Protein AF-A0A1W9ZKK7-F1 (afdb_monomer_lite)

pLDDT: mean 73.16, std 17.81, range [36.81, 94.75]

Organism: NCBI:txid1265311

Foldseek 3Di:
DDPPDPPPPPPPDPDVVLLCVQADPVVQVVQQVLQVQLLVQLLVVQLPDDCVPPPDRSLQNVQWDKDWDQDDDVSSHIHIDIDGPDPPPVPVVPDPDDDDDDPDDPSSVVSNCVSDDPDD

Sequence (120 aa):
MADHELEVNIYPAPNPALTEILVGEDMARVVNDYGQRVKAQYVSDVQARAHKGDPHPGALAASAYCNVFVGGMKNDRYVAEVGSALDYAASDEFGRSSRNPYHGHHSLRDALFSLAPNTL

Secondary structure (DSSP, 8-state):
-----------SSPPHHHHHHHTSHHHHHHHHHHHHHHHHHHHHHHHTS--TT-SSTTHHHHTEEEEEEEESTTS-EEEEEEEES-TTHHHHTT---S-------HHHHHHHHHHS-S--

Radius of gyration: 19.87 Å; chains: 1; bounding box: 47×45×55 Å

Structure (mmCIF, N/CA/C/O backbone):
data_AF-A0A1W9ZKK7-F1
#
_entry.id   AF-A0A1W9ZKK7-F1
#
loop_
_atom_site.group_PDB
_atom_site.id
_atom_site.type_symbol
_atom_site.label_atom_id
_atom_site.label_alt_id
_atom_site.label_comp_id
_atom_site.label_asym_id
_atom_site.label_entity_id
_atom_site.label_seq_id
_atom_site.pdbx_PDB_ins_code
_atom_site.Cartn_x
_atom_site.Cartn_y
_atom_site.Cartn_z
_atom_site.occupancy
_atom_site.B_iso_or_equiv
_atom_site.auth_seq_id
_atom_site.auth_comp_id
_atom_site.auth_asym_id
_atom_site.auth_atom_id
_atom_site.pdbx_PDB_model_num
ATOM 1 N N . MET A 1 1 ? 0.770 36.454 37.967 1.00 43.34 1 MET A N 1
ATOM 2 C CA . MET A 1 1 ? 0.823 35.610 36.759 1.00 43.34 1 MET A CA 1
ATOM 3 C C . MET A 1 1 ? 0.166 34.307 37.151 1.00 43.34 1 MET A C 1
ATOM 5 O O . MET A 1 1 ? 0.618 33.718 38.121 1.00 43.34 1 MET A O 1
ATOM 9 N N . ALA A 1 2 ? -0.979 33.976 36.558 1.00 46.41 2 ALA A N 1
ATOM 10 C CA . ALA A 1 2 ? -1.646 32.710 36.830 1.00 46.41 2 ALA A CA 1
ATOM 11 C C . ALA A 1 2 ? -1.023 31.669 35.898 1.00 46.41 2 ALA A C 1
ATOM 13 O O . ALA A 1 2 ? -1.136 31.805 34.680 1.00 46.41 2 ALA A O 1
ATOM 14 N N . ASP A 1 3 ? -0.319 30.699 36.474 1.00 49.69 3 ASP A N 1
ATOM 15 C CA . ASP A 1 3 ? 0.143 29.523 35.749 1.00 49.69 3 ASP A CA 1
ATOM 16 C C . ASP A 1 3 ? -1.094 28.715 35.357 1.00 49.69 3 ASP A C 1
ATOM 18 O O . ASP A 1 3 ? -1.788 28.141 36.195 1.00 49.69 3 ASP A O 1
ATOM 22 N N . HIS A 1 4 ? -1.430 28.745 34.071 1.00 54.41 4 HIS A N 1
ATOM 23 C CA . HIS A 1 4 ? -2.428 27.851 33.510 1.00 54.41 4 HIS A CA 1
ATOM 24 C C . HIS A 1 4 ? -1.754 26.497 33.290 1.00 54.41 4 HIS A C 1
ATOM 26 O O . HIS A 1 4 ? -1.188 26.248 32.225 1.00 54.41 4 HIS A O 1
ATOM 32 N N . GLU A 1 5 ? -1.782 25.631 34.303 1.00 56.72 5 GLU A N 1
ATOM 33 C CA . GLU A 1 5 ? -1.513 24.212 34.087 1.00 56.72 5 GLU A CA 1
ATOM 34 C C . GLU A 1 5 ? -2.567 23.686 33.107 1.00 56.72 5 GLU A C 1
ATOM 36 O O . GLU A 1 5 ? -3.768 23.688 33.379 1.00 56.72 5 GLU A O 1
ATOM 41 N N . LEU A 1 6 ? -2.119 23.294 31.913 1.00 55.28 6 LEU A N 1
ATOM 42 C CA . LEU A 1 6 ? -2.931 22.527 30.979 1.00 55.28 6 LEU A CA 1
ATOM 43 C C . LEU A 1 6 ? -3.193 21.170 31.632 1.00 55.28 6 LEU A C 1
ATOM 45 O O . LEU A 1 6 ? -2.370 20.260 31.556 1.00 55.28 6 LEU A O 1
ATOM 49 N N . GLU A 1 7 ? -4.337 21.056 32.299 1.00 51.09 7 GLU A N 1
ATOM 50 C CA . GLU A 1 7 ? -4.833 19.815 32.882 1.00 51.09 7 GLU A CA 1
ATOM 51 C C . GLU A 1 7 ? -5.250 18.870 31.738 1.00 51.09 7 GLU A C 1
ATOM 53 O O . GLU A 1 7 ? -6.414 18.753 31.354 1.00 51.09 7 GLU A O 1
ATOM 58 N N . VAL A 1 8 ? -4.260 18.243 31.095 1.00 55.31 8 VAL A N 1
ATOM 59 C CA . VAL A 1 8 ? -4.494 17.245 30.051 1.00 55.31 8 VAL A CA 1
ATOM 60 C C . VAL A 1 8 ? -4.867 15.940 30.740 1.00 55.31 8 VAL A C 1
ATOM 62 O O . VAL A 1 8 ? -4.008 15.168 31.162 1.00 55.31 8 VAL A O 1
ATOM 65 N N . ASN A 1 9 ? -6.168 15.674 30.834 1.00 52.16 9 ASN A N 1
ATOM 66 C CA . ASN A 1 9 ? -6.675 14.356 31.201 1.00 52.16 9 ASN A CA 1
ATOM 67 C C . ASN A 1 9 ? -6.370 13.358 30.072 1.00 52.16 9 ASN A C 1
ATOM 69 O O . ASN A 1 9 ? -7.165 13.160 29.151 1.00 52.16 9 ASN A O 1
ATOM 73 N N . ILE A 1 10 ? -5.195 12.729 30.136 1.00 57.88 10 ILE A N 1
ATOM 74 C CA . ILE A 1 10 ? -4.850 11.589 29.287 1.00 57.88 10 ILE A CA 1
ATOM 75 C C . ILE A 1 10 ? -5.611 10.383 29.834 1.00 57.88 10 ILE A C 1
ATOM 77 O O . ILE A 1 10 ? -5.210 9.780 30.829 1.00 57.88 10 ILE A O 1
ATOM 81 N N . TYR A 1 11 ? -6.723 10.030 29.190 1.00 57.62 11 TYR A N 1
ATOM 82 C CA . TYR A 1 11 ? -7.420 8.786 29.492 1.00 57.62 11 TYR A CA 1
ATOM 83 C C . TYR A 1 11 ? -6.468 7.608 29.221 1.00 57.62 11 TYR A C 1
ATOM 85 O O . TYR A 1 11 ? -6.015 7.439 28.088 1.00 57.62 11 TYR A O 1
ATOM 93 N N . PRO A 1 12 ? -6.140 6.789 30.236 1.00 59.41 12 PRO A N 1
ATOM 94 C CA . PRO A 1 12 ? -5.128 5.742 30.100 1.00 59.41 12 PRO A CA 1
ATOM 95 C C . PRO A 1 12 ? -5.608 4.566 29.238 1.00 59.41 12 PRO A C 1
ATOM 97 O O . PRO A 1 12 ? -4.795 3.785 28.744 1.00 59.41 12 PRO A O 1
ATOM 100 N N . ALA A 1 13 ? -6.926 4.430 29.064 1.00 60.22 13 ALA A N 1
ATOM 101 C CA . ALA A 1 13 ? -7.547 3.420 28.222 1.00 60.22 13 ALA A CA 1
ATOM 102 C C . ALA A 1 13 ? -7.999 4.044 26.887 1.00 60.22 13 ALA A C 1
ATOM 104 O O . ALA A 1 13 ? -8.598 5.124 26.906 1.00 60.22 13 ALA A O 1
ATOM 105 N N . PRO A 1 14 ? -7.760 3.375 25.741 1.00 63.69 14 PRO A N 1
ATOM 106 C CA . PRO A 1 14 ? -8.296 3.804 24.453 1.00 63.69 14 PRO A CA 1
ATOM 107 C C . PRO A 1 14 ? -9.814 3.976 24.538 1.00 63.69 14 PRO A C 1
ATOM 109 O O . PRO A 1 14 ? -10.498 3.129 25.115 1.00 63.69 14 PRO A O 1
ATOM 112 N N . ASN A 1 15 ? -10.346 5.056 23.964 1.00 72.94 15 ASN A N 1
ATOM 113 C CA . ASN A 1 15 ? -11.790 5.255 23.889 1.00 72.94 15 ASN A CA 1
ATOM 114 C C . ASN A 1 15 ? -12.407 4.104 23.065 1.00 72.94 15 ASN A C 1
ATOM 116 O O . ASN A 1 15 ? -12.093 3.998 21.877 1.00 72.94 15 ASN A O 1
ATOM 120 N N . PRO A 1 16 ? -13.280 3.264 23.652 1.00 71.88 16 PRO A N 1
ATOM 121 C CA . PRO A 1 16 ? -13.801 2.076 22.980 1.00 71.88 16 PRO A CA 1
ATOM 122 C C . PRO A 1 16 ? -14.572 2.412 21.698 1.00 71.88 16 PRO A C 1
ATOM 124 O O . PRO A 1 16 ? -14.442 1.687 20.717 1.00 71.88 16 PRO A O 1
ATOM 127 N N . ALA A 1 17 ? -15.274 3.549 21.654 1.00 78.44 17 ALA A N 1
ATOM 128 C CA . ALA A 1 17 ? -15.974 3.994 20.451 1.00 78.44 17 ALA A CA 1
ATOM 129 C C . ALA A 1 17 ? -15.003 4.359 19.314 1.00 78.44 17 ALA A C 1
ATOM 131 O O . ALA A 1 17 ? -15.291 4.113 18.146 1.00 78.44 17 ALA A O 1
ATOM 132 N N . LEU A 1 18 ? -13.829 4.917 19.635 1.00 77.75 18 LEU A N 1
ATOM 133 C CA . LEU A 1 18 ? -12.799 5.183 18.626 1.00 77.75 18 LEU A CA 1
ATOM 134 C C . LEU A 1 18 ? -12.178 3.885 18.121 1.00 77.75 18 LEU A C 1
ATOM 136 O O . LEU A 1 18 ? -11.971 3.749 16.920 1.00 77.75 18 LEU A O 1
ATOM 140 N N . THR A 1 19 ? -11.921 2.923 19.007 1.00 79.25 19 THR A N 1
ATOM 141 C CA . THR A 1 19 ? -11.412 1.607 18.606 1.00 79.25 19 THR A CA 1
ATOM 142 C C . THR A 1 19 ? -12.386 0.913 17.655 1.00 79.25 19 THR A C 1
ATOM 144 O O . THR A 1 19 ? -11.963 0.448 16.603 1.00 79.25 19 THR A O 1
ATOM 147 N N . GLU A 1 20 ? -13.688 0.908 17.965 1.00 82.06 20 GLU A N 1
ATOM 148 C CA . GLU A 1 20 ? -14.727 0.337 17.092 1.00 82.06 20 GLU A CA 1
ATOM 149 C C . GLU A 1 20 ? -14.746 0.981 15.703 1.00 82.06 20 GLU A C 1
ATOM 151 O O . GLU A 1 20 ? -14.832 0.277 14.698 1.00 82.06 20 GLU A O 1
ATOM 156 N N . ILE A 1 21 ? -14.600 2.306 15.626 1.00 85.75 21 ILE A N 1
ATOM 157 C CA . ILE A 1 21 ? -14.504 3.016 14.345 1.00 85.75 21 ILE A CA 1
ATOM 158 C C . ILE A 1 21 ? -13.233 2.603 13.590 1.00 85.75 21 ILE A C 1
ATOM 160 O O . ILE A 1 21 ? -13.288 2.326 12.393 1.00 85.75 21 ILE A O 1
ATOM 164 N N . LEU A 1 22 ? -12.088 2.542 14.274 1.00 86.81 22 LEU A N 1
ATOM 165 C CA . LEU A 1 22 ? -10.787 2.238 13.672 1.00 86.81 22 LEU A CA 1
ATOM 166 C C . LEU A 1 22 ? -10.659 0.788 13.179 1.00 86.81 22 LEU A C 1
ATOM 168 O O . LEU A 1 22 ? -9.848 0.519 12.288 1.00 86.81 22 LEU A O 1
ATOM 172 N N . VAL A 1 23 ? -11.458 -0.131 13.724 1.00 89.56 23 VAL A N 1
ATOM 173 C CA . VAL A 1 23 ? -11.559 -1.529 13.271 1.00 89.56 23 VAL A CA 1
ATOM 174 C C . VAL A 1 23 ? -12.842 -1.819 12.478 1.00 89.56 23 VAL A C 1
ATOM 176 O O . VAL A 1 23 ? -13.131 -2.975 12.170 1.00 89.56 23 VAL A O 1
ATOM 179 N N . GLY A 1 24 ? -13.611 -0.786 12.129 1.00 90.38 24 GLY A N 1
ATOM 180 C CA . GLY A 1 24 ? -14.836 -0.906 11.342 1.00 90.38 24 GLY A CA 1
ATOM 181 C C . GLY A 1 24 ? -14.583 -1.091 9.842 1.00 90.38 24 GLY A C 1
ATOM 182 O O . GLY A 1 24 ? -13.512 -0.770 9.319 1.00 90.38 24 GLY A O 1
ATOM 183 N N . GLU A 1 25 ? -15.599 -1.571 9.119 1.00 92.69 25 GLU A N 1
ATOM 184 C CA . GLU A 1 25 ? -15.524 -1.804 7.666 1.00 92.69 25 GLU A CA 1
ATOM 185 C C . GLU A 1 25 ? -15.222 -0.531 6.867 1.00 92.69 25 GLU A C 1
ATOM 187 O O . GLU A 1 25 ? -14.483 -0.572 5.883 1.00 92.69 25 GLU A O 1
ATOM 192 N N . ASP A 1 26 ? -15.760 0.613 7.290 1.00 92.12 26 ASP A N 1
ATOM 193 C CA . ASP A 1 26 ? -15.514 1.880 6.603 1.00 92.12 26 ASP A CA 1
ATOM 194 C C . ASP A 1 26 ? -14.052 2.313 6.732 1.00 92.12 26 ASP A C 1
ATOM 196 O O . ASP A 1 26 ? -13.463 2.785 5.758 1.00 92.12 26 ASP A O 1
ATOM 200 N N . MET A 1 27 ? -13.421 2.063 7.885 1.00 92.38 27 MET A N 1
ATOM 201 C CA . MET A 1 27 ? -11.987 2.297 8.041 1.00 92.38 27 MET A CA 1
ATOM 202 C C . MET A 1 27 ? -11.176 1.352 7.153 1.00 92.38 27 MET A C 1
ATOM 204 O O . MET A 1 27 ? -10.242 1.798 6.490 1.00 92.38 27 MET A O 1
ATOM 208 N N . ALA A 1 28 ? -11.569 0.077 7.055 1.00 93.25 28 ALA A N 1
ATOM 209 C CA . ALA A 1 28 ? -10.934 -0.871 6.139 1.00 93.25 28 ALA A CA 1
ATOM 210 C C . ALA A 1 28 ? -10.975 -0.374 4.683 1.00 93.25 28 ALA A C 1
ATOM 212 O O . ALA A 1 28 ? -9.969 -0.438 3.975 1.00 93.25 28 ALA A O 1
ATOM 213 N N . ARG A 1 29 ? -12.119 0.170 4.241 1.00 93.62 29 ARG A N 1
ATOM 214 C CA . ARG A 1 29 ? -12.286 0.738 2.892 1.00 93.62 29 ARG A CA 1
ATOM 215 C C . ARG A 1 29 ? -11.395 1.953 2.661 1.00 93.62 29 ARG A C 1
ATOM 217 O O . ARG A 1 29 ? -10.725 2.007 1.634 1.00 93.62 29 ARG A O 1
ATOM 224 N N . VAL A 1 30 ? -11.371 2.899 3.601 1.00 92.69 30 VAL A N 1
ATOM 225 C CA . VAL A 1 30 ? -10.552 4.120 3.499 1.00 92.69 30 VAL A CA 1
ATOM 226 C C . VAL A 1 30 ? -9.065 3.774 3.462 1.00 92.69 30 VAL A C 1
ATOM 228 O O . VAL A 1 30 ? -8.337 4.252 2.593 1.00 92.69 30 VAL A O 1
ATOM 231 N N . VAL A 1 31 ? -8.620 2.902 4.367 1.00 92.25 31 VAL A N 1
ATOM 232 C CA . VAL A 1 31 ? -7.227 2.447 4.437 1.00 92.25 31 VAL A CA 1
ATOM 233 C C . VAL A 1 31 ? -6.832 1.695 3.166 1.00 92.25 31 VAL A C 1
ATOM 235 O O . VAL A 1 31 ? -5.740 1.917 2.645 1.00 92.25 31 VAL A O 1
ATOM 238 N N . ASN A 1 32 ? -7.723 0.864 2.618 1.00 94.00 32 ASN A N 1
ATOM 239 C CA . ASN A 1 32 ? -7.484 0.190 1.345 1.00 94.00 32 ASN A CA 1
ATOM 240 C C . ASN A 1 32 ? -7.366 1.169 0.177 1.00 94.00 32 ASN A C 1
ATOM 242 O O . ASN A 1 32 ? -6.404 1.081 -0.578 1.00 94.00 32 ASN A O 1
ATOM 246 N N . ASP A 1 33 ? -8.303 2.106 0.028 1.00 94.25 33 ASP A N 1
ATOM 247 C CA . ASP A 1 33 ? -8.253 3.100 -1.051 1.00 94.25 33 ASP A CA 1
ATOM 248 C C . ASP A 1 33 ? -6.941 3.892 -1.002 1.00 94.25 33 ASP A C 1
ATOM 250 O O . ASP A 1 33 ? -6.237 4.030 -2.004 1.00 94.25 33 ASP A O 1
ATOM 254 N N . TYR A 1 34 ? -6.541 4.320 0.194 1.00 93.00 34 TYR A N 1
ATOM 255 C CA . TYR A 1 34 ? -5.285 5.024 0.384 1.00 93.00 34 TYR A CA 1
ATOM 256 C C . TYR A 1 34 ? -4.059 4.151 0.058 1.00 93.00 34 TYR A C 1
ATOM 258 O O . TYR A 1 34 ? -3.166 4.583 -0.673 1.00 93.00 34 TYR A O 1
ATOM 266 N N . GLY A 1 35 ? -4.032 2.898 0.521 1.00 93.25 35 GLY A N 1
ATOM 267 C CA . GLY A 1 35 ? -2.968 1.942 0.200 1.00 93.25 35 GLY A CA 1
ATOM 268 C C . GLY A 1 35 ? -2.841 1.667 -1.303 1.00 93.25 35 GLY A C 1
ATOM 269 O O . GLY A 1 35 ? -1.732 1.662 -1.844 1.00 93.25 35 GLY A O 1
ATOM 270 N N . GLN A 1 36 ? -3.965 1.524 -2.014 1.00 94.75 36 GLN A N 1
ATOM 271 C CA . GLN A 1 36 ? -3.968 1.344 -3.469 1.00 94.75 36 GLN A CA 1
ATOM 272 C C . GLN A 1 36 ? -3.436 2.578 -4.204 1.00 94.75 36 GLN A C 1
ATOM 274 O O . GLN A 1 36 ? -2.705 2.428 -5.184 1.00 94.75 36 GLN A O 1
ATOM 279 N N . ARG A 1 37 ? -3.733 3.793 -3.725 1.00 93.75 37 ARG A N 1
ATOM 280 C CA . ARG A 1 37 ? -3.171 5.031 -4.293 1.00 93.75 37 ARG A CA 1
ATOM 281 C C . ARG A 1 37 ? -1.655 5.094 -4.121 1.00 93.75 37 ARG A C 1
ATOM 283 O O . ARG A 1 37 ? -0.958 5.390 -5.087 1.00 93.75 37 ARG A O 1
ATOM 290 N N . VAL A 1 38 ? -1.136 4.748 -2.938 1.00 90.56 38 VAL A N 1
ATOM 291 C CA . VAL A 1 38 ? 0.318 4.683 -2.689 1.00 90.56 38 VAL A CA 1
ATOM 292 C C . VAL A 1 38 ? 0.980 3.658 -3.604 1.00 90.56 38 VAL A C 1
ATOM 294 O O . VAL A 1 38 ? 1.986 3.964 -4.243 1.00 90.56 38 VAL A O 1
ATOM 297 N N . LYS A 1 39 ? 0.388 2.464 -3.736 1.00 92.75 39 LYS A N 1
ATOM 298 C CA . LYS A 1 39 ? 0.864 1.441 -4.674 1.00 92.75 39 LYS A CA 1
ATOM 299 C C . LYS A 1 39 ? 0.895 1.966 -6.112 1.00 92.75 39 LYS A C 1
ATOM 301 O O . LYS A 1 39 ? 1.891 1.773 -6.802 1.00 92.75 39 LYS A O 1
ATOM 306 N N . ALA A 1 40 ? -0.181 2.604 -6.569 1.00 92.44 40 ALA A N 1
ATOM 307 C CA . ALA A 1 40 ? -0.277 3.133 -7.927 1.00 92.44 40 ALA A CA 1
ATOM 308 C C . ALA A 1 40 ? 0.788 4.206 -8.198 1.00 92.44 40 ALA A C 1
ATOM 310 O O . ALA A 1 40 ? 1.436 4.167 -9.244 1.00 92.44 40 ALA A O 1
ATOM 311 N N . GLN A 1 41 ? 1.019 5.106 -7.237 1.00 90.19 41 GLN A N 1
ATOM 312 C CA . GLN A 1 41 ? 2.065 6.121 -7.338 1.00 90.19 41 GLN A CA 1
ATOM 313 C C . GLN A 1 41 ? 3.457 5.483 -7.403 1.00 90.19 41 GLN A C 1
ATOM 315 O O . GLN A 1 41 ? 4.221 5.780 -8.316 1.00 90.19 41 GLN A O 1
ATOM 320 N N . TYR A 1 42 ? 3.755 4.532 -6.514 1.00 86.69 42 TYR A N 1
ATOM 321 C CA . TYR A 1 42 ? 5.019 3.795 -6.539 1.00 86.69 42 TYR A CA 1
ATOM 32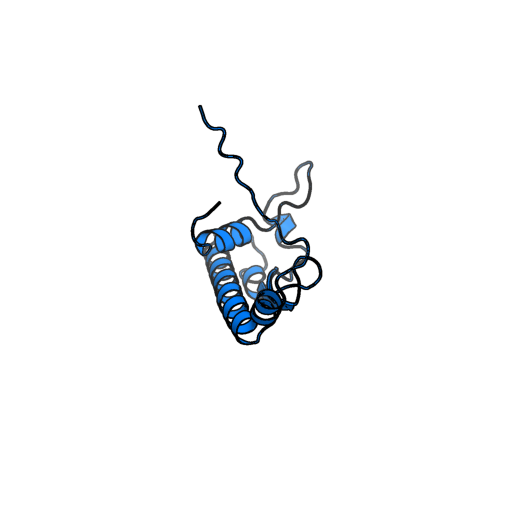2 C C . TYR A 1 42 ? 5.256 3.088 -7.883 1.00 86.69 42 TYR A C 1
ATOM 324 O O . TYR A 1 42 ? 6.341 3.179 -8.456 1.00 86.69 42 TYR A O 1
ATOM 332 N N . VAL A 1 43 ? 4.234 2.410 -8.416 1.00 89.12 43 VAL A N 1
ATOM 333 C CA . VAL A 1 43 ? 4.299 1.750 -9.728 1.00 89.12 43 VAL A CA 1
ATOM 334 C C . VAL A 1 43 ? 4.603 2.759 -10.835 1.00 89.12 43 VAL A C 1
ATOM 336 O O . VAL A 1 43 ? 5.479 2.495 -11.658 1.00 89.12 43 VAL A O 1
ATOM 339 N N . SER A 1 44 ? 3.932 3.914 -10.835 1.00 88.50 44 SER A N 1
ATOM 340 C CA . SER A 1 44 ? 4.176 4.994 -11.796 1.00 88.50 44 SER A CA 1
ATOM 341 C C . SER A 1 44 ? 5.618 5.505 -11.719 1.00 88.50 44 SER A C 1
ATOM 343 O O . SER A 1 44 ? 6.296 5.607 -12.743 1.00 88.50 44 SER A O 1
ATOM 345 N N . ASP A 1 45 ? 6.114 5.767 -10.508 1.00 83.88 45 ASP A N 1
ATOM 346 C CA . ASP A 1 45 ? 7.463 6.289 -10.282 1.00 83.88 45 ASP A CA 1
ATOM 347 C C . ASP A 1 45 ? 8.536 5.306 -10.748 1.00 83.88 45 ASP A C 1
ATOM 349 O O . ASP A 1 45 ? 9.508 5.705 -11.386 1.00 83.88 45 ASP A O 1
ATOM 353 N N . VAL A 1 46 ? 8.358 4.013 -10.464 1.00 81.19 46 VAL A N 1
ATOM 354 C CA . VAL A 1 46 ? 9.277 2.951 -10.895 1.00 81.19 46 VAL A CA 1
ATOM 355 C C . VAL A 1 46 ? 9.256 2.784 -12.415 1.00 81.19 46 VAL A C 1
ATOM 357 O O . VAL A 1 46 ? 10.312 2.648 -13.031 1.00 81.19 46 VAL A O 1
ATOM 360 N N . GLN A 1 47 ? 8.078 2.812 -13.040 1.00 83.75 47 GLN A N 1
ATOM 361 C CA . GLN A 1 47 ? 7.943 2.651 -14.491 1.00 83.75 47 GLN A CA 1
ATOM 362 C C . GLN A 1 47 ? 8.554 3.813 -15.284 1.00 83.75 47 GLN A C 1
ATOM 364 O O . GLN A 1 47 ? 9.080 3.587 -16.375 1.00 83.75 47 GLN A O 1
ATOM 369 N N . ALA A 1 48 ? 8.527 5.030 -14.733 1.00 81.94 48 ALA A N 1
ATOM 370 C CA . ALA A 1 48 ? 9.095 6.226 -15.353 1.00 81.94 48 ALA A CA 1
ATOM 371 C C . ALA A 1 48 ? 10.638 6.267 -15.351 1.00 81.94 48 ALA A C 1
ATOM 373 O O . ALA A 1 48 ? 11.233 7.138 -15.989 1.00 81.94 48 ALA A O 1
ATOM 374 N N . ARG A 1 49 ? 11.308 5.353 -14.637 1.00 76.69 49 ARG A N 1
ATOM 375 C CA . ARG A 1 49 ? 12.774 5.325 -14.538 1.00 76.69 49 ARG A CA 1
ATOM 376 C C . ARG A 1 49 ? 13.425 4.910 -15.853 1.00 76.69 49 ARG A C 1
ATOM 378 O O . ARG A 1 49 ? 12.856 4.196 -16.675 1.00 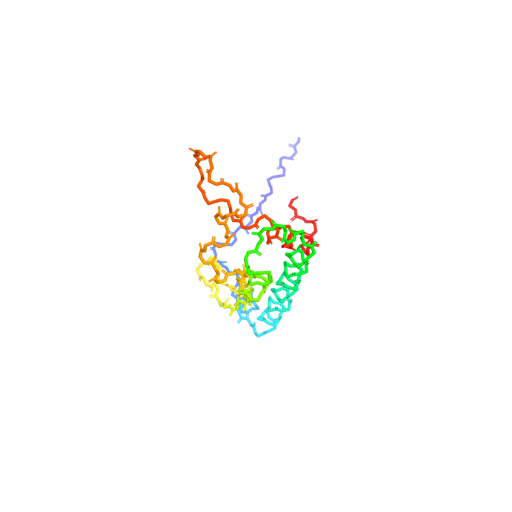76.69 49 ARG A O 1
ATOM 385 N N . ALA A 1 50 ? 14.675 5.328 -16.033 1.00 72.00 50 ALA A N 1
ATOM 386 C CA . ALA A 1 50 ? 15.492 4.857 -17.140 1.00 72.00 50 ALA A CA 1
ATOM 387 C C . ALA A 1 50 ? 15.922 3.398 -16.896 1.00 72.00 50 ALA A C 1
ATOM 389 O O . ALA A 1 50 ? 16.736 3.132 -16.016 1.00 72.00 50 ALA A O 1
ATOM 390 N N . HIS A 1 51 ? 15.434 2.465 -17.717 1.00 68.44 51 HIS A N 1
ATOM 391 C CA . HIS A 1 51 ? 15.705 1.014 -17.632 1.00 68.44 51 HIS A CA 1
ATOM 392 C C . HIS A 1 51 ? 17.104 0.614 -18.146 1.00 68.44 51 HIS A C 1
ATOM 394 O O . HIS A 1 51 ? 17.283 -0.402 -18.817 1.00 68.44 51 HIS A O 1
ATOM 400 N N . LYS A 1 52 ? 18.122 1.454 -17.923 1.00 66.94 52 LYS A N 1
ATOM 401 C CA . LYS A 1 52 ? 19.454 1.260 -18.510 1.00 66.94 52 LYS A CA 1
ATOM 402 C C . LYS A 1 52 ? 20.191 0.122 -17.800 1.00 66.94 52 LYS A C 1
ATOM 404 O O . LYS A 1 52 ? 20.714 0.314 -16.710 1.00 66.94 52 LYS A O 1
ATOM 409 N N . GLY A 1 53 ? 20.298 -1.024 -18.471 1.00 61.72 53 GLY A N 1
ATOM 410 C CA . GLY A 1 53 ? 20.993 -2.202 -17.943 1.00 61.72 53 GLY A CA 1
ATOM 411 C C . GLY A 1 53 ? 20.137 -3.083 -17.032 1.00 61.72 53 GLY A C 1
ATOM 412 O O . GLY A 1 53 ? 20.681 -4.006 -16.437 1.00 61.72 53 GLY A O 1
ATOM 413 N N . ASP A 1 54 ? 18.827 -2.825 -16.946 1.00 65.75 54 ASP A N 1
ATOM 414 C CA . ASP A 1 54 ? 17.887 -3.700 -16.245 1.00 65.75 54 ASP A CA 1
ATOM 415 C C . ASP A 1 54 ? 17.584 -4.938 -17.117 1.00 65.75 54 ASP A C 1
ATOM 417 O O . ASP A 1 54 ? 17.046 -4.789 -18.221 1.00 65.75 54 ASP A O 1
ATOM 421 N N . PRO A 1 55 ? 17.939 -6.159 -16.674 1.00 65.88 55 PRO A N 1
ATOM 422 C CA . PRO A 1 55 ? 17.635 -7.385 -17.408 1.00 65.88 55 PRO A CA 1
ATOM 423 C C . PRO A 1 55 ? 16.140 -7.741 -17.398 1.00 65.88 55 PRO A C 1
ATOM 425 O O . PRO A 1 55 ? 15.703 -8.527 -18.243 1.00 65.88 55 PRO A O 1
ATOM 428 N N . HIS A 1 56 ? 15.349 -7.177 -16.477 1.00 70.25 56 HIS A N 1
ATOM 429 C CA . HIS A 1 56 ? 13.924 -7.468 -16.311 1.00 70.25 56 HIS A CA 1
ATOM 430 C C . HIS A 1 56 ? 13.076 -6.194 -16.111 1.00 70.25 56 HIS A C 1
ATOM 432 O O . HIS A 1 56 ? 12.448 -6.031 -15.056 1.00 70.25 56 HIS A O 1
ATOM 438 N N . PRO A 1 57 ? 12.971 -5.325 -17.141 1.00 70.19 57 PRO A N 1
ATOM 439 C CA . PRO A 1 57 ? 12.199 -4.091 -17.056 1.00 70.19 57 PRO A CA 1
ATOM 440 C C . PRO A 1 57 ? 10.762 -4.336 -16.593 1.00 70.19 57 PRO A C 1
ATOM 442 O O . PRO A 1 57 ? 10.044 -5.181 -17.131 1.00 70.19 57 PRO A O 1
ATOM 445 N N . GLY A 1 58 ? 10.330 -3.577 -15.589 1.00 74.19 58 GLY A N 1
ATOM 446 C CA . GLY A 1 58 ? 8.964 -3.633 -15.065 1.00 74.19 58 GLY A CA 1
ATOM 447 C C . GLY A 1 58 ? 8.683 -4.762 -14.067 1.00 74.19 58 GLY A C 1
ATOM 448 O O . GLY A 1 58 ? 7.602 -4.759 -13.477 1.00 74.19 58 GLY A O 1
ATOM 449 N N . ALA A 1 59 ? 9.630 -5.669 -13.796 1.00 80.19 59 ALA A N 1
ATOM 450 C CA . ALA A 1 59 ? 9.454 -6.715 -12.783 1.00 80.19 59 ALA A CA 1
ATOM 451 C C . ALA A 1 59 ? 9.185 -6.124 -11.387 1.00 80.19 59 ALA A C 1
ATOM 453 O O . ALA A 1 59 ? 8.308 -6.600 -10.666 1.00 80.19 59 ALA A O 1
ATOM 454 N N . LEU A 1 60 ? 9.876 -5.033 -11.037 1.00 78.44 60 LEU A N 1
ATOM 455 C CA . LEU A 1 60 ? 9.681 -4.336 -9.765 1.00 78.44 60 LEU A CA 1
ATOM 456 C C . LEU A 1 60 ? 8.263 -3.777 -9.621 1.00 78.44 60 LEU A C 1
ATOM 458 O O . LEU A 1 60 ? 7.590 -4.056 -8.630 1.00 78.44 60 LEU A O 1
ATOM 462 N N . ALA A 1 61 ? 7.776 -3.075 -10.644 1.00 83.94 61 ALA A N 1
ATOM 463 C CA . ALA A 1 61 ? 6.412 -2.558 -10.679 1.00 83.94 61 ALA A CA 1
ATOM 464 C C . ALA A 1 61 ? 5.364 -3.684 -10.610 1.00 83.94 61 ALA A C 1
ATOM 466 O O . ALA A 1 61 ? 4.383 -3.575 -9.878 1.00 83.94 61 ALA A O 1
ATOM 467 N N . ALA A 1 62 ? 5.591 -4.788 -11.328 1.00 86.44 62 ALA A N 1
ATOM 468 C CA . ALA A 1 62 ? 4.699 -5.946 -11.320 1.00 86.44 62 ALA A CA 1
ATOM 469 C C . ALA A 1 62 ? 4.653 -6.658 -9.957 1.00 86.44 62 ALA A C 1
ATOM 471 O O . ALA A 1 62 ? 3.630 -7.235 -9.598 1.00 86.44 62 ALA A O 1
ATOM 472 N N . SER A 1 63 ? 5.740 -6.594 -9.185 1.00 87.50 63 SER A N 1
ATOM 473 C CA . SER A 1 63 ? 5.834 -7.201 -7.854 1.00 87.50 63 SER A CA 1
ATOM 474 C C . SER A 1 63 ? 5.207 -6.366 -6.731 1.00 87.50 63 SER A C 1
ATOM 476 O O . SER A 1 63 ? 5.186 -6.814 -5.584 1.00 87.50 63 SER A O 1
ATOM 478 N N . ALA A 1 64 ? 4.719 -5.158 -7.035 1.00 88.75 64 ALA A N 1
ATOM 479 C CA . ALA A 1 64 ? 4.142 -4.266 -6.040 1.00 88.75 64 ALA A CA 1
ATOM 480 C C . ALA A 1 64 ? 2.828 -4.828 -5.466 1.00 88.75 64 ALA A C 1
ATOM 482 O O . ALA A 1 64 ? 1.898 -5.181 -6.202 1.00 88.75 64 ALA A O 1
ATOM 483 N N . TYR A 1 65 ? 2.706 -4.842 -4.142 1.00 90.81 65 TYR A N 1
ATOM 484 C CA . TYR A 1 65 ? 1.529 -5.325 -3.422 1.00 90.81 65 TYR A CA 1
ATOM 485 C C . TYR A 1 65 ? 0.979 -4.274 -2.455 1.00 90.81 65 TYR A C 1
ATOM 487 O O . TYR A 1 65 ? 1.663 -3.322 -2.090 1.00 90.81 65 TYR A O 1
ATOM 495 N N . CYS A 1 66 ? -0.284 -4.453 -2.068 1.00 93.12 66 CYS A N 1
ATOM 496 C CA . CYS A 1 66 ? -0.947 -3.686 -1.020 1.00 93.12 66 CYS A CA 1
ATOM 497 C C . CYS A 1 66 ? -1.824 -4.650 -0.217 1.00 93.12 66 CYS A C 1
ATOM 499 O O . CYS A 1 66 ? -2.751 -5.234 -0.779 1.00 93.12 66 CYS A O 1
ATOM 501 N N . ASN A 1 67 ? -1.531 -4.801 1.071 1.00 93.50 67 ASN A N 1
ATOM 502 C CA . ASN A 1 67 ? -2.270 -5.653 1.997 1.00 93.50 67 ASN A CA 1
ATOM 503 C C . ASN A 1 67 ? -2.921 -4.790 3.073 1.00 93.50 67 ASN A C 1
ATOM 505 O O . ASN A 1 67 ? -2.279 -3.896 3.617 1.00 93.50 67 ASN A O 1
ATOM 509 N N . VAL A 1 68 ? -4.179 -5.074 3.403 1.00 93.81 68 VAL A N 1
ATOM 510 C CA . VAL A 1 68 ? -4.921 -4.365 4.452 1.00 93.81 68 VAL A CA 1
ATOM 511 C C . VAL A 1 68 ? -5.306 -5.352 5.534 1.00 93.81 68 VAL A C 1
ATOM 513 O O . VAL A 1 68 ? -5.887 -6.397 5.249 1.00 93.81 68 VAL A O 1
ATOM 516 N N . PHE 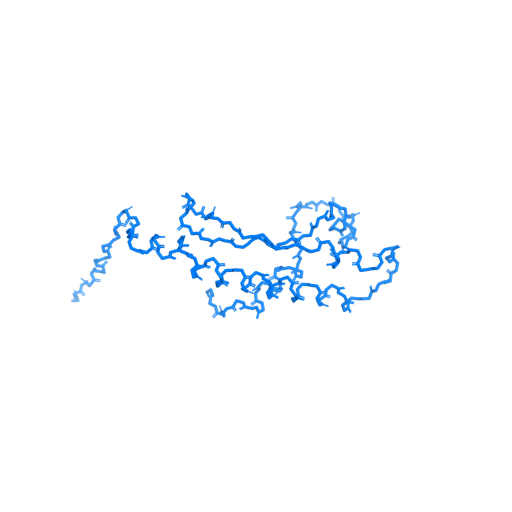A 1 69 ? -4.971 -5.026 6.775 1.00 94.44 69 PHE A N 1
ATOM 517 C CA . PHE A 1 69 ? -5.232 -5.877 7.929 1.00 94.44 69 PHE A CA 1
ATOM 518 C C . PHE A 1 69 ? -5.390 -5.034 9.193 1.00 94.44 69 PHE A C 1
ATOM 520 O O . PHE A 1 69 ? -5.019 -3.860 9.225 1.00 94.44 69 PHE A O 1
ATOM 527 N N . VAL A 1 70 ? -5.951 -5.629 10.244 1.00 90.88 70 VAL A N 1
ATOM 528 C CA . VAL A 1 70 ? -5.983 -4.997 11.565 1.00 90.88 70 VAL A CA 1
ATOM 529 C C . VAL A 1 70 ? -4.600 -5.128 12.198 1.00 90.88 70 VAL A C 1
ATOM 531 O O . VAL A 1 70 ? -4.108 -6.235 12.408 1.00 90.88 70 VAL A O 1
ATOM 534 N N . GLY A 1 71 ? -3.979 -3.990 12.483 1.00 88.25 71 GLY A N 1
ATOM 535 C CA . GLY A 1 71 ? -2.635 -3.867 13.030 1.00 88.25 71 GLY A CA 1
ATOM 536 C C . GLY A 1 71 ? -2.502 -2.599 13.873 1.00 88.25 71 GLY A C 1
ATOM 537 O O . GLY A 1 71 ? -3.432 -2.200 14.570 1.00 88.25 71 GLY A O 1
ATOM 538 N N . GLY A 1 72 ? -1.332 -1.963 13.842 1.00 79.38 72 GLY A N 1
ATOM 539 C CA . GLY A 1 72 ? -1.043 -0.816 14.706 1.00 79.38 72 GLY A CA 1
ATOM 540 C C . GLY A 1 72 ? -0.629 -1.231 16.119 1.00 79.38 72 GLY A C 1
ATOM 541 O O . GLY A 1 72 ? -0.139 -2.340 16.351 1.00 79.38 72 GLY A O 1
ATOM 542 N N . MET A 1 73 ? -0.779 -0.327 17.085 1.00 77.81 73 MET A N 1
ATOM 543 C CA . MET A 1 73 ? -0.338 -0.594 18.452 1.00 77.81 73 MET A CA 1
ATOM 544 C C . MET A 1 73 ? -1.355 -1.507 19.136 1.00 77.81 73 MET A C 1
ATOM 546 O O . MET A 1 73 ? -2.429 -1.065 19.515 1.00 77.81 73 MET A O 1
ATOM 550 N N . LYS A 1 74 ? -0.995 -2.780 19.334 1.00 83.62 74 LYS A N 1
ATO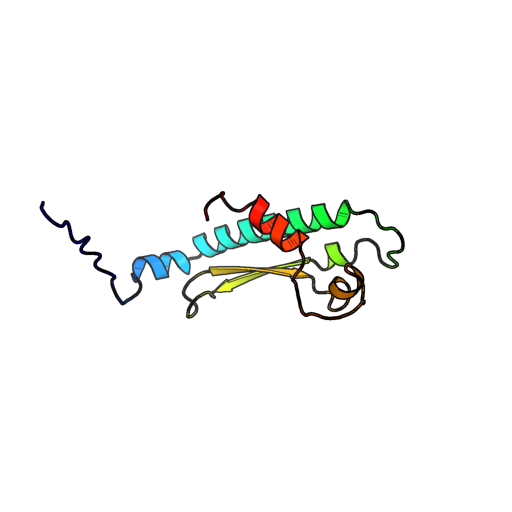M 551 C CA . LYS A 1 74 ? -1.888 -3.809 19.902 1.00 83.62 74 LYS A CA 1
ATOM 552 C C . LYS A 1 74 ? -3.133 -4.095 19.038 1.00 83.62 74 LYS A C 1
ATOM 554 O O . LYS A 1 74 ? -4.185 -4.391 19.594 1.00 83.62 74 LYS A O 1
ATOM 559 N N . ASN A 1 75 ? -3.000 -4.067 17.707 1.00 84.62 75 ASN A N 1
ATOM 560 C CA . ASN A 1 75 ? -4.087 -4.379 16.762 1.00 84.62 75 ASN A CA 1
ATOM 561 C C . ASN A 1 75 ? -5.306 -3.447 16.912 1.00 84.62 75 ASN A C 1
ATOM 563 O O . ASN A 1 75 ? -6.450 -3.893 16.885 1.00 84.62 75 ASN A O 1
ATOM 567 N N . ASP A 1 76 ? -5.050 -2.156 17.125 1.00 83.94 76 ASP A N 1
ATOM 568 C CA . ASP A 1 76 ? -6.058 -1.152 17.465 1.00 83.94 76 ASP A CA 1
ATOM 569 C C . ASP A 1 76 ? -6.717 -0.473 16.254 1.00 83.94 76 ASP A C 1
ATOM 571 O O . ASP A 1 76 ? -7.655 0.303 16.434 1.00 83.94 76 ASP A O 1
ATOM 575 N N . ARG A 1 77 ? -6.238 -0.724 15.027 1.00 88.00 77 ARG A N 1
ATOM 576 C CA . ARG A 1 77 ? -6.750 -0.072 13.811 1.00 88.00 77 ARG A CA 1
ATOM 577 C C . ARG A 1 77 ? -6.465 -0.866 12.540 1.00 88.00 77 ARG A C 1
ATOM 579 O O . ARG A 1 77 ? -5.513 -1.641 12.489 1.00 88.00 77 ARG A O 1
ATOM 586 N N . TYR A 1 78 ? -7.217 -0.610 11.475 1.00 92.88 78 TYR A N 1
ATOM 587 C CA . TYR A 1 78 ? -6.796 -1.027 10.136 1.00 92.88 78 TYR A CA 1
ATOM 588 C C . TYR A 1 78 ? -5.534 -0.287 9.685 1.00 92.88 78 TYR A C 1
ATOM 590 O O . TYR A 1 78 ? -5.408 0.927 9.847 1.00 92.88 78 TYR A O 1
ATOM 598 N N . VAL A 1 79 ? -4.612 -1.029 9.081 1.00 91.69 79 VAL A N 1
ATOM 599 C CA . VAL A 1 79 ? -3.388 -0.518 8.461 1.00 91.69 79 VAL A CA 1
ATOM 600 C C . VAL A 1 79 ? -3.241 -1.092 7.055 1.00 91.69 79 VAL A C 1
ATOM 602 O O . VAL A 1 79 ? -3.723 -2.190 6.771 1.00 91.69 79 VAL A O 1
ATOM 605 N N . ALA A 1 80 ? -2.582 -0.336 6.177 1.00 92.06 80 ALA A N 1
ATOM 606 C CA . ALA A 1 80 ? -2.188 -0.792 4.851 1.00 92.06 80 ALA A CA 1
ATOM 607 C C . ALA A 1 80 ? -0.668 -0.958 4.803 1.00 92.06 80 ALA A C 1
ATOM 609 O O . ALA A 1 80 ? 0.076 -0.032 5.126 1.00 92.06 80 ALA A O 1
ATOM 610 N N . GLU A 1 81 ? -0.218 -2.126 4.367 1.00 90.50 81 GLU A N 1
ATOM 611 C CA . GLU A 1 81 ? 1.171 -2.404 4.031 1.00 90.50 81 GLU A CA 1
ATOM 612 C C . GLU A 1 81 ? 1.323 -2.381 2.511 1.00 90.50 81 GLU A C 1
ATOM 614 O O . GLU A 1 81 ? 0.643 -3.125 1.803 1.00 90.50 81 GLU A O 1
ATOM 619 N N . VAL A 1 82 ? 2.228 -1.541 2.012 1.00 88.56 82 VAL A N 1
ATOM 620 C CA . VAL A 1 82 ? 2.571 -1.453 0.589 1.00 88.56 82 VAL A CA 1
ATOM 621 C C . VAL A 1 82 ? 4.045 -1.799 0.433 1.00 88.56 82 VAL A C 1
ATOM 623 O O . VAL A 1 82 ? 4.888 -1.240 1.132 1.00 88.56 82 VAL A O 1
ATOM 626 N N . GLY A 1 83 ? 4.356 -2.709 -0.485 1.00 86.12 83 GLY A N 1
ATOM 627 C CA . GLY A 1 83 ? 5.716 -3.201 -0.697 1.00 86.12 83 GLY A CA 1
ATOM 628 C C . GLY A 1 83 ? 5.907 -3.825 -2.075 1.00 86.12 83 GLY A C 1
ATOM 629 O O . GLY A 1 83 ? 5.033 -3.726 -2.936 1.00 86.12 83 GLY A O 1
ATOM 630 N N . SER A 1 84 ? 7.055 -4.468 -2.284 1.00 83.50 84 SER A N 1
ATOM 631 C CA . SER A 1 84 ? 7.395 -5.225 -3.492 1.00 83.50 84 SER A CA 1
ATOM 632 C C . SER A 1 84 ? 7.912 -6.613 -3.100 1.00 83.50 84 SER A C 1
ATOM 634 O O . SER A 1 84 ? 8.631 -6.762 -2.117 1.00 83.50 84 SER A O 1
ATOM 636 N N . ALA A 1 85 ? 7.516 -7.648 -3.841 1.00 77.25 85 ALA A N 1
ATOM 637 C CA . ALA A 1 85 ? 7.842 -9.044 -3.517 1.00 77.25 85 ALA A CA 1
ATOM 638 C C . ALA A 1 85 ? 9.205 -9.523 -4.066 1.00 77.25 85 ALA A C 1
ATOM 640 O O . ALA A 1 85 ? 9.480 -10.721 -4.085 1.00 77.25 85 ALA A O 1
ATOM 641 N N . LEU A 1 86 ? 10.049 -8.616 -4.566 1.00 71.88 86 LEU A N 1
ATOM 642 C CA . LEU A 1 86 ? 11.373 -8.955 -5.089 1.00 71.88 86 LEU A CA 1
ATOM 643 C C . LEU A 1 86 ? 12.449 -8.720 -4.023 1.00 71.88 86 LEU A C 1
ATOM 645 O O . LEU A 1 86 ? 12.935 -7.601 -3.871 1.00 71.88 86 LEU A O 1
ATOM 649 N N . ASP A 1 87 ? 12.892 -9.801 -3.371 1.00 55.47 87 ASP A N 1
ATOM 650 C CA . ASP A 1 87 ? 13.966 -9.808 -2.355 1.00 55.47 87 ASP A CA 1
ATOM 651 C C . ASP A 1 87 ? 15.291 -9.175 -2.838 1.00 55.47 87 ASP A C 1
ATOM 653 O O . ASP A 1 87 ? 16.116 -8.732 -2.039 1.00 55.47 87 ASP A O 1
ATOM 657 N N . TYR A 1 88 ? 15.517 -9.138 -4.156 1.00 45.59 88 TYR A N 1
ATOM 658 C CA . TYR A 1 88 ? 16.815 -8.832 -4.767 1.00 45.59 88 TYR A CA 1
ATOM 659 C C . TYR A 1 88 ? 16.871 -7.515 -5.558 1.00 45.59 88 TYR A C 1
ATOM 661 O O . TYR A 1 88 ? 17.963 -7.014 -5.820 1.00 45.59 88 TYR A O 1
ATOM 669 N N . ALA A 1 89 ? 15.731 -6.908 -5.904 1.00 44.84 89 ALA A N 1
ATOM 670 C CA . ALA A 1 89 ? 15.711 -5.701 -6.740 1.00 44.84 89 ALA A CA 1
ATOM 671 C C . ALA A 1 89 ? 16.039 -4.415 -5.956 1.00 44.84 89 ALA A C 1
ATOM 673 O O . ALA A 1 89 ? 16.554 -3.461 -6.526 1.00 44.84 89 ALA A O 1
ATOM 674 N N . ALA A 1 90 ? 15.833 -4.400 -4.635 1.00 43.66 90 ALA A N 1
ATOM 675 C CA . ALA A 1 90 ? 16.196 -3.262 -3.784 1.00 43.66 90 ALA A CA 1
ATOM 676 C C . ALA A 1 90 ? 17.713 -3.159 -3.507 1.00 43.66 90 ALA A C 1
ATOM 678 O O . ALA A 1 90 ? 18.201 -2.096 -3.128 1.00 43.66 90 ALA A O 1
ATOM 679 N N . SER A 1 91 ? 18.466 -4.251 -3.694 1.00 47.78 91 SER A N 1
ATOM 680 C CA . SER A 1 91 ? 19.914 -4.295 -3.426 1.00 47.78 91 SER A CA 1
ATOM 681 C C . SER A 1 91 ? 20.767 -3.826 -4.611 1.00 47.78 91 SER A C 1
ATOM 683 O O . SER A 1 91 ? 21.845 -3.271 -4.396 1.00 47.78 91 SER A O 1
ATOM 685 N N . ASP A 1 92 ? 20.297 -4.028 -5.846 1.00 43.94 92 ASP A N 1
ATOM 686 C CA . ASP A 1 92 ? 20.982 -3.565 -7.065 1.00 43.94 92 ASP A CA 1
ATOM 687 C C . ASP A 1 92 ? 20.616 -2.123 -7.443 1.00 43.94 92 ASP A C 1
ATOM 689 O O . ASP A 1 92 ? 21.414 -1.432 -8.074 1.00 43.94 92 ASP A O 1
ATOM 693 N N . GLU A 1 93 ? 19.465 -1.624 -6.984 1.00 43.53 93 GLU A N 1
ATOM 694 C CA . GLU A 1 93 ? 18.999 -0.255 -7.243 1.00 43.53 93 GLU A CA 1
ATOM 695 C C . GLU A 1 93 ? 19.889 0.831 -6.589 1.00 43.53 93 GLU A C 1
ATOM 697 O O . GLU A 1 93 ? 19.809 1.997 -6.969 1.00 43.53 93 GLU A O 1
ATOM 702 N N . PHE A 1 94 ? 20.791 0.459 -5.661 1.00 49.50 94 PHE A N 1
ATOM 703 C CA . PHE A 1 94 ? 21.622 1.408 -4.895 1.00 49.50 94 PHE A CA 1
ATOM 704 C C . PHE A 1 94 ? 23.119 1.079 -4.777 1.00 49.50 94 PHE A C 1
ATOM 706 O O . PHE A 1 94 ? 23.841 1.792 -4.083 1.00 49.50 94 PHE A O 1
ATOM 713 N N . GLY A 1 95 ? 23.630 0.070 -5.485 1.00 41.62 95 GLY A N 1
ATOM 714 C CA . GLY A 1 95 ? 25.070 -0.182 -5.548 1.00 41.62 95 GLY A CA 1
ATOM 715 C C . GLY A 1 95 ? 25.658 -0.796 -4.271 1.00 41.62 95 GLY A C 1
ATOM 716 O O . GLY A 1 95 ? 25.800 -0.178 -3.215 1.00 41.62 95 GLY A O 1
ATOM 717 N N . ARG A 1 96 ? 26.119 -2.040 -4.403 1.00 49.94 96 ARG A N 1
ATOM 718 C CA . ARG A 1 96 ? 26.991 -2.706 -3.432 1.00 49.94 96 ARG A CA 1
ATOM 719 C C . ARG A 1 96 ? 28.368 -2.039 -3.386 1.00 49.94 96 ARG A C 1
ATOM 721 O O . ARG A 1 96 ? 29.329 -2.558 -3.943 1.00 49.94 96 ARG A O 1
ATOM 728 N N . SER A 1 97 ? 28.508 -0.933 -2.667 1.00 46.22 97 SER A N 1
ATOM 729 C CA . SER A 1 97 ? 29.828 -0.517 -2.184 1.00 46.22 97 SER A CA 1
ATOM 730 C C . SER A 1 97 ? 29.733 0.376 -0.951 1.00 46.22 97 SER A C 1
ATOM 732 O O . SER A 1 97 ? 29.903 1.589 -1.013 1.00 46.22 97 SER A O 1
ATOM 734 N N . SER A 1 98 ? 29.550 -0.228 0.222 1.00 44.41 98 SER A N 1
ATOM 735 C CA . SER A 1 98 ? 30.715 -0.484 1.088 1.00 44.41 98 SER A CA 1
ATOM 736 C C . SER A 1 98 ? 30.376 -0.675 2.564 1.00 44.41 98 SER A C 1
ATOM 738 O O . SER A 1 98 ? 31.196 -1.277 3.244 1.00 44.41 98 SER A O 1
ATOM 740 N N . ARG A 1 99 ? 29.221 -0.233 3.078 1.00 42.19 99 ARG A N 1
ATOM 741 C CA . ARG A 1 99 ? 28.777 -0.429 4.476 1.00 42.19 99 ARG A CA 1
ATOM 742 C C . ARG A 1 99 ? 27.382 0.194 4.647 1.00 42.19 99 ARG A C 1
ATOM 744 O O . ARG A 1 99 ? 27.170 1.287 4.141 1.00 42.19 99 ARG A O 1
ATOM 751 N N . ASN A 1 100 ? 26.528 -0.433 5.464 1.00 44.66 100 ASN A N 1
ATOM 752 C CA . ASN A 1 100 ? 25.262 0.073 6.040 1.00 44.66 100 ASN A CA 1
ATOM 753 C C . ASN A 1 100 ? 23.922 -0.257 5.309 1.00 44.66 100 ASN A C 1
ATOM 755 O O . ASN A 1 100 ? 23.938 -0.596 4.129 1.00 44.66 100 ASN A O 1
ATOM 759 N N . PRO A 1 101 ? 22.778 -0.288 6.041 1.00 42.47 101 PRO A N 1
ATOM 760 C CA . PRO A 1 101 ? 21.948 -1.484 6.233 1.00 42.47 101 PRO A CA 1
ATOM 761 C C . PRO A 1 101 ? 20.439 -1.167 6.089 1.00 42.47 101 PRO A C 1
ATOM 763 O O . PRO A 1 101 ? 19.864 -0.504 6.938 1.00 42.47 101 PRO A O 1
ATOM 766 N N . TYR A 1 102 ? 19.759 -1.650 5.051 1.00 39.47 102 TYR A N 1
ATOM 767 C CA . TYR A 1 102 ? 18.305 -1.456 4.895 1.00 39.47 102 TYR A CA 1
ATOM 768 C C . TYR A 1 102 ? 17.814 0.001 5.056 1.00 39.47 102 TYR A C 1
ATOM 770 O O . TYR A 1 102 ? 17.178 0.379 6.039 1.00 39.47 102 TYR A O 1
ATOM 778 N N . HIS A 1 103 ? 18.024 0.812 4.020 1.00 39.34 103 HIS A N 1
ATOM 779 C CA . HIS A 1 103 ? 17.140 1.943 3.747 1.00 39.34 103 HIS A CA 1
ATOM 780 C C . HIS A 1 103 ? 16.062 1.429 2.787 1.00 39.34 103 HIS A C 1
ATOM 782 O O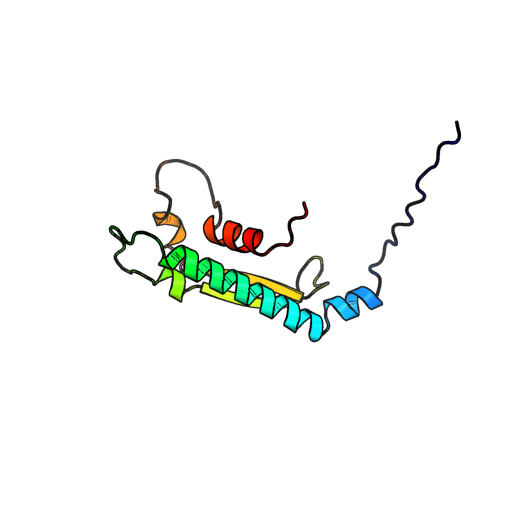 . HIS A 1 103 ? 16.382 1.017 1.677 1.00 39.34 103 HIS A O 1
ATOM 788 N N . GLY A 1 104 ? 14.808 1.343 3.240 1.00 49.91 104 GLY A N 1
ATOM 789 C CA . GLY A 1 104 ? 13.689 0.886 2.405 1.00 49.91 104 GLY A CA 1
ATOM 790 C C . GLY A 1 104 ? 13.538 1.697 1.107 1.00 49.91 104 GLY A C 1
ATOM 791 O O . GLY A 1 104 ? 14.167 2.740 0.942 1.00 49.91 104 GLY A O 1
ATOM 792 N N . HIS A 1 105 ? 12.690 1.229 0.184 1.00 62.28 105 HIS A N 1
ATOM 793 C CA . HIS A 1 105 ? 12.491 1.853 -1.132 1.00 62.28 105 HIS A CA 1
ATOM 794 C C . HIS A 1 105 ? 12.225 3.367 -1.025 1.00 62.28 105 HIS A C 1
ATOM 796 O O . HIS A 1 105 ? 11.136 3.783 -0.627 1.00 62.28 105 HIS A O 1
ATOM 802 N N . HIS A 1 106 ? 13.195 4.190 -1.441 1.00 70.12 106 HIS A N 1
ATOM 803 C CA . HIS A 1 106 ? 13.075 5.653 -1.433 1.00 70.12 106 HIS A CA 1
ATOM 804 C C . HIS A 1 106 ? 11.813 6.128 -2.165 1.00 70.12 106 HIS A C 1
ATOM 806 O O . HIS A 1 106 ? 11.031 6.872 -1.591 1.00 70.12 106 HIS A O 1
ATOM 812 N N . SER A 1 107 ? 11.512 5.584 -3.347 1.00 72.06 107 SER A N 1
ATOM 813 C CA . SER A 1 107 ? 10.282 5.955 -4.064 1.00 72.06 107 SER A CA 1
ATOM 814 C C . SER A 1 107 ? 8.993 5.449 -3.424 1.00 72.06 107 SER A C 1
ATOM 816 O O . SER A 1 107 ? 7.948 6.039 -3.648 1.00 72.06 107 SER A O 1
ATOM 818 N N . LEU A 1 108 ? 9.029 4.389 -2.613 1.00 76.69 108 LEU A N 1
ATOM 819 C CA . LEU A 1 108 ? 7.842 3.967 -1.862 1.00 76.69 108 LEU A CA 1
ATOM 820 C C . LEU A 1 108 ? 7.567 4.936 -0.703 1.00 76.69 108 LEU A C 1
ATOM 822 O O . LEU A 1 108 ? 6.419 5.282 -0.431 1.00 76.69 108 LEU A O 1
ATOM 826 N N . ARG A 1 109 ? 8.633 5.428 -0.063 1.00 75.12 109 ARG A N 1
ATOM 827 C CA . ARG A 1 109 ? 8.562 6.506 0.927 1.00 75.12 109 ARG A CA 1
ATOM 828 C C . ARG A 1 109 ? 8.076 7.817 0.300 1.00 75.12 109 ARG A C 1
ATOM 830 O O . ARG A 1 109 ? 7.216 8.471 0.881 1.00 75.12 109 ARG A O 1
ATOM 837 N N . ASP A 1 110 ? 8.588 8.176 -0.874 1.00 80.12 110 ASP A N 1
ATOM 838 C CA . ASP A 1 110 ? 8.182 9.391 -1.585 1.00 80.12 110 ASP A CA 1
ATOM 839 C C . ASP A 1 110 ? 6.719 9.302 -2.041 1.00 80.12 110 ASP A C 1
ATOM 841 O O . ASP A 1 110 ? 5.950 10.236 -1.815 1.00 80.12 110 ASP A O 1
ATOM 845 N N . ALA A 1 111 ? 6.293 8.149 -2.570 1.00 80.56 111 ALA A N 1
ATOM 846 C CA . ALA A 1 111 ? 4.897 7.881 -2.907 1.00 80.56 111 ALA A CA 1
ATOM 847 C C . ALA A 1 111 ? 3.979 8.041 -1.685 1.00 80.56 111 ALA A C 1
ATOM 849 O O . ALA A 1 111 ? 2.954 8.719 -1.769 1.00 80.56 111 ALA A O 1
ATOM 850 N N . LEU A 1 112 ? 4.371 7.488 -0.531 1.00 80.44 112 LEU A N 1
ATOM 851 C CA . LEU A 1 112 ? 3.624 7.638 0.717 1.00 80.44 112 LEU A CA 1
ATOM 852 C C . LEU A 1 112 ? 3.475 9.111 1.125 1.00 80.44 112 LEU A C 1
ATOM 854 O O . LEU A 1 112 ? 2.368 9.538 1.450 1.00 80.44 112 LEU A O 1
ATOM 858 N N . PHE A 1 113 ? 4.562 9.886 1.100 1.00 82.12 113 PHE A N 1
ATOM 859 C CA . PHE A 1 113 ? 4.529 11.296 1.498 1.00 82.12 113 PHE A CA 1
ATOM 860 C C . PHE A 1 113 ? 3.843 12.208 0.486 1.00 82.12 113 PHE A C 1
ATOM 862 O O . PHE A 1 113 ? 3.247 13.196 0.892 1.00 82.12 113 PHE A O 1
ATOM 869 N N . SER A 1 114 ? 3.878 11.878 -0.805 1.00 83.00 114 SER A N 1
ATOM 870 C CA . SER A 1 114 ? 3.182 12.655 -1.839 1.00 83.00 114 SER A CA 1
ATOM 871 C C . SER A 1 114 ? 1.660 12.636 -1.673 1.00 83.00 114 SER A C 1
ATOM 873 O O . SER A 1 114 ? 0.974 13.575 -2.072 1.00 83.00 114 SER A O 1
ATOM 875 N N . LEU A 1 115 ? 1.139 11.564 -1.074 1.00 80.88 115 LEU A N 1
ATOM 876 C CA . LEU A 1 115 ? -0.286 11.364 -0.842 1.00 80.88 115 LEU A CA 1
ATOM 877 C C . LEU A 1 115 ? -0.695 11.715 0.588 1.00 80.88 115 LEU A C 1
ATOM 879 O O . LEU A 1 115 ? -1.885 11.927 0.841 1.00 80.88 115 LEU A O 1
ATOM 883 N N . ALA A 1 116 ? 0.268 11.771 1.516 1.00 69.12 116 ALA A N 1
ATOM 884 C CA . ALA A 1 116 ? -0.013 12.097 2.902 1.00 69.12 116 ALA A CA 1
ATOM 885 C C . ALA A 1 116 ? -0.421 13.568 2.980 1.00 69.12 116 ALA A C 1
ATOM 887 O O . ALA A 1 116 ? 0.287 14.423 2.443 1.00 69.12 116 ALA A O 1
ATOM 888 N N . PRO A 1 117 ? -1.547 13.904 3.636 1.00 56.94 117 PRO A N 1
ATOM 889 C CA . PRO A 1 117 ? -1.834 15.296 3.935 1.00 56.94 117 PRO A CA 1
ATOM 890 C C . PRO A 1 117 ? -0.639 15.848 4.720 1.00 56.94 117 PRO A C 1
ATOM 892 O O . PRO A 1 117 ? -0.245 15.266 5.728 1.00 56.94 117 PRO A O 1
ATOM 895 N N . ASN A 1 118 ? -0.017 16.908 4.196 1.00 49.56 118 ASN A N 1
ATOM 896 C CA . ASN A 1 118 ? 1.190 17.534 4.740 1.00 49.56 118 ASN A CA 1
ATOM 897 C C . ASN A 1 118 ? 0.995 17.938 6.210 1.00 49.56 118 ASN A C 1
ATOM 899 O O . ASN A 1 118 ? 0.606 19.068 6.491 1.00 49.56 118 ASN A O 1
ATOM 903 N N . THR A 1 119 ? 1.276 17.036 7.144 1.00 44.31 119 THR A N 1
ATOM 904 C CA . THR A 1 119 ? 1.362 17.322 8.577 1.00 44.31 119 THR A CA 1
ATOM 905 C C . THR A 1 119 ? 2.330 16.340 9.226 1.00 44.31 119 THR A C 1
ATOM 907 O O . THR A 1 119 ? 1.970 15.196 9.509 1.00 44.31 119 THR A O 1
ATOM 910 N N . LEU A 1 120 ? 3.554 16.811 9.460 1.00 36.81 120 LEU A N 1
ATOM 911 C CA . LEU A 1 120 ? 4.358 16.470 10.632 1.00 36.81 120 LEU A CA 1
ATOM 912 C C . LEU A 1 120 ? 4.678 17.777 11.353 1.00 36.81 120 LEU A C 1
ATOM 914 O O . LEU A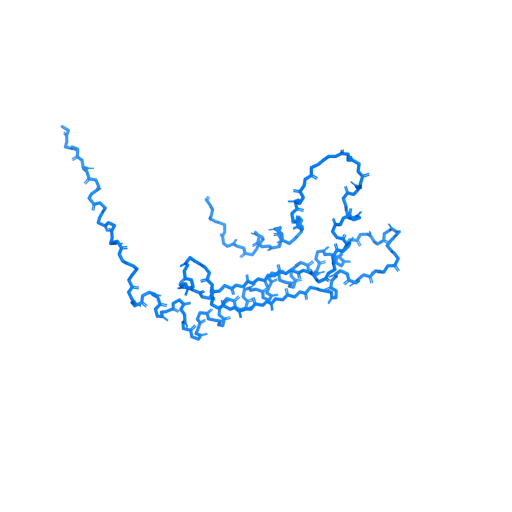 1 120 ? 5.022 18.748 10.640 1.00 36.81 120 LEU A O 1
#